Protein AF-A0A1F8WY05-F1 (afdb_monomer_lite)

Radius of gyration: 20.06 Å; chains: 1; bounding box: 41×39×50 Å

Sequence (82 aa):
MKLENIIENQQTMRTLKVVLYVAMAVFVVIDIFMPRHHVEFFWDEIPGFSAAFGIAAFAAVVVAAKVLGKLFLQKDEDYYKK

Structure (mmCIF, N/CA/C/O backbone):
data_AF-A0A1F8WY05-F1
#
_entry.id   AF-A0A1F8WY05-F1
#
loop_
_atom_site.group_PDB
_atom_site.id
_atom_site.type_symbol
_atom_site.label_atom_id
_atom_site.label_alt_id
_atom_site.label_comp_id
_atom_site.label_asym_id
_atom_site.label_entity_id
_atom_site.label_seq_id
_atom_site.pdbx_PDB_ins_code
_atom_site.Cartn_x
_atom_site.Cartn_y
_atom_site.Cartn_z
_atom_site.occupancy
_atom_site.B_iso_or_equiv
_atom_site.auth_seq_id
_atom_site.auth_comp_id
_atom_site.auth_asym_id
_atom_site.auth_atom_id
_atom_site.pdbx_PDB_model_num
ATOM 1 N N . MET A 1 1 ? 7.338 10.928 24.634 1.00 56.84 1 MET A N 1
ATOM 2 C CA . MET A 1 1 ? 7.602 12.350 24.321 1.00 56.84 1 MET A CA 1
ATOM 3 C C . MET A 1 1 ? 8.058 12.647 22.892 1.00 56.84 1 MET A C 1
ATOM 5 O O . MET A 1 1 ? 7.373 13.425 22.254 1.00 56.84 1 MET A O 1
ATOM 9 N N . LYS A 1 2 ? 9.151 12.096 22.322 1.00 64.81 2 LYS A N 1
ATOM 10 C CA . LYS A 1 2 ? 9.508 12.442 20.915 1.00 64.81 2 LYS A CA 1
ATOM 11 C C . LYS A 1 2 ? 8.619 11.777 19.848 1.00 64.81 2 LYS A C 1
ATOM 13 O O . LYS A 1 2 ? 8.360 12.402 18.827 1.00 64.81 2 LYS A O 1
ATOM 18 N N . LEU A 1 3 ? 8.150 10.542 20.076 1.00 67.19 3 LEU A N 1
ATOM 19 C CA . LEU A 1 3 ? 7.279 9.832 19.121 1.00 67.19 3 LEU A CA 1
ATOM 20 C C . LEU A 1 3 ? 5.839 10.362 19.091 1.00 67.19 3 LEU A C 1
ATOM 22 O O . LEU A 1 3 ? 5.242 10.406 18.022 1.00 67.19 3 LEU A O 1
ATOM 26 N N . GLU A 1 4 ? 5.293 10.798 20.225 1.00 69.88 4 GLU A N 1
ATOM 27 C CA . GLU A 1 4 ? 3.931 11.361 20.290 1.00 69.88 4 GLU A CA 1
ATOM 28 C C . GLU A 1 4 ? 3.826 12.623 19.431 1.00 69.88 4 GLU A C 1
ATOM 30 O O . GLU A 1 4 ? 2.939 12.721 18.589 1.00 69.88 4 GLU A O 1
ATOM 35 N N . ASN A 1 5 ? 4.833 13.498 19.503 1.00 70.56 5 ASN A N 1
ATOM 36 C CA . ASN A 1 5 ? 4.905 14.709 18.685 1.00 70.56 5 ASN A CA 1
ATOM 37 C C . ASN A 1 5 ? 4.976 14.424 17.170 1.00 70.56 5 ASN A C 1
ATOM 39 O O . ASN A 1 5 ? 4.599 15.272 16.364 1.00 70.56 5 ASN A O 1
ATOM 43 N N . ILE A 1 6 ? 5.475 13.251 16.760 1.00 71.00 6 ILE A N 1
ATOM 44 C CA . ILE A 1 6 ? 5.513 12.836 15.347 1.00 71.00 6 ILE A CA 1
ATOM 45 C C . ILE A 1 6 ? 4.113 12.438 14.871 1.00 71.00 6 ILE A C 1
ATOM 47 O O . ILE A 1 6 ? 3.740 12.779 13.750 1.00 71.00 6 ILE A O 1
ATOM 51 N N . ILE A 1 7 ? 3.353 11.734 15.714 1.00 75.69 7 ILE A N 1
ATOM 52 C CA . ILE A 1 7 ? 2.009 11.237 15.393 1.00 75.69 7 ILE A CA 1
ATOM 53 C C . ILE A 1 7 ? 0.975 12.369 15.472 1.00 75.69 7 ILE A C 1
ATOM 55 O O . ILE A 1 7 ? 0.109 12.468 14.604 1.00 75.69 7 ILE A O 1
ATOM 59 N N . GLU A 1 8 ? 1.084 13.254 16.465 1.00 77.88 8 GLU A N 1
ATOM 60 C CA . GLU A 1 8 ? 0.185 14.404 16.632 1.00 77.88 8 GLU A CA 1
ATOM 61 C C . GLU A 1 8 ? 0.383 15.469 15.546 1.00 77.88 8 GLU A C 1
ATOM 63 O O . GLU A 1 8 ? -0.563 16.163 15.161 1.00 77.88 8 GLU A O 1
ATOM 68 N N . ASN A 1 9 ? 1.595 15.580 14.991 1.00 83.38 9 ASN A N 1
ATOM 69 C CA . ASN A 1 9 ? 1.866 16.539 13.933 1.00 83.38 9 ASN A CA 1
ATOM 70 C C . ASN A 1 9 ? 1.326 16.059 12.571 1.00 83.38 9 ASN A C 1
ATOM 72 O O . ASN A 1 9 ? 1.916 15.225 11.877 1.00 83.38 9 ASN A O 1
ATOM 76 N N . GLN A 1 10 ? 0.230 16.688 12.136 1.00 81.12 10 GLN A N 1
ATOM 77 C CA . GLN A 1 10 ? -0.412 16.460 10.837 1.00 81.12 10 GLN A CA 1
ATOM 78 C C . GLN A 1 10 ? 0.539 16.629 9.640 1.00 81.12 10 GLN A C 1
ATOM 80 O O . GLN A 1 10 ? 0.398 15.914 8.645 1.00 81.12 10 GLN A O 1
ATOM 85 N N . GLN A 1 11 ? 1.512 17.546 9.708 1.00 83.75 11 GLN A N 1
ATOM 86 C CA . GLN A 1 11 ? 2.481 17.739 8.625 1.00 83.75 11 GLN A CA 1
ATOM 87 C C . GLN A 1 11 ? 3.439 16.550 8.526 1.00 83.75 11 GLN A C 1
ATOM 89 O O . GLN A 1 11 ? 3.628 16.009 7.438 1.00 83.75 11 GLN A O 1
ATOM 94 N N . THR A 1 12 ? 3.964 16.073 9.657 1.00 84.44 12 THR A N 1
ATOM 95 C CA . THR A 1 12 ? 4.843 14.897 9.698 1.00 84.44 12 THR A CA 1
ATOM 96 C C . THR A 1 12 ? 4.125 13.643 9.206 1.00 84.44 12 THR A C 1
ATOM 98 O O . THR A 1 12 ? 4.703 12.861 8.455 1.00 84.44 12 THR A O 1
ATOM 101 N N . MET A 1 13 ? 2.841 13.478 9.539 1.00 85.69 13 MET A N 1
ATOM 102 C CA . MET A 1 13 ? 2.028 12.358 9.053 1.00 85.69 13 MET A CA 1
ATOM 103 C C . MET A 1 13 ? 1.744 12.401 7.557 1.00 85.69 13 MET A C 1
ATOM 105 O O . MET A 1 13 ? 1.744 11.353 6.908 1.00 85.69 13 MET A O 1
ATOM 109 N N . ARG A 1 14 ? 1.545 13.588 6.976 1.00 87.19 14 ARG A N 1
ATOM 110 C CA . ARG A 1 14 ? 1.455 13.723 5.516 1.00 87.19 14 ARG A CA 1
ATOM 111 C C . ARG A 1 14 ? 2.773 13.349 4.851 1.00 87.19 14 ARG A C 1
ATOM 113 O O . ARG A 1 14 ? 2.759 12.539 3.930 1.00 87.19 14 ARG A O 1
ATOM 120 N N . THR A 1 15 ? 3.893 13.864 5.351 1.00 89.38 15 THR A N 1
ATOM 121 C CA . THR A 1 15 ? 5.220 13.542 4.814 1.00 89.38 15 THR A CA 1
ATOM 122 C C . THR A 1 15 ? 5.516 12.051 4.920 1.00 89.38 15 THR A C 1
ATOM 124 O O . THR A 1 15 ? 5.933 11.453 3.937 1.00 89.38 15 THR A O 1
ATOM 127 N N . LEU A 1 16 ? 5.227 11.420 6.062 1.00 90.56 16 LEU A N 1
ATOM 128 C CA . LEU A 1 16 ? 5.432 9.984 6.251 1.00 90.56 16 LEU A CA 1
ATOM 129 C C . LEU A 1 16 ? 4.622 9.158 5.247 1.00 90.56 16 LEU A C 1
ATOM 131 O O . LEU A 1 16 ? 5.167 8.248 4.630 1.00 90.56 16 LEU A O 1
ATOM 135 N N . LYS A 1 17 ? 3.340 9.492 5.046 1.00 90.50 17 LYS A N 1
ATOM 136 C CA . LYS A 1 17 ? 2.494 8.822 4.045 1.00 90.50 17 LYS A CA 1
ATOM 137 C C . LYS A 1 17 ? 3.061 8.976 2.638 1.00 90.50 17 LYS A C 1
ATOM 139 O O . LYS A 1 17 ? 3.123 7.996 1.906 1.00 90.50 17 LYS A O 1
ATOM 144 N N . VAL A 1 18 ? 3.493 10.182 2.270 1.00 94.38 18 VAL A N 1
ATOM 145 C CA . VAL A 1 18 ? 4.108 10.438 0.961 1.00 94.38 18 VAL A CA 1
ATOM 146 C C . VAL A 1 18 ? 5.386 9.620 0.800 1.00 94.38 18 VAL A C 1
ATOM 148 O O . VAL A 1 18 ? 5.526 8.930 -0.201 1.00 94.38 18 VAL A O 1
ATOM 151 N N . VAL A 1 19 ? 6.278 9.627 1.793 1.00 95.06 19 VAL A N 1
ATOM 152 C CA . VAL A 1 19 ? 7.519 8.839 1.772 1.00 95.06 19 VAL A CA 1
ATOM 153 C C . VAL A 1 19 ? 7.218 7.348 1.629 1.00 95.06 19 VAL A C 1
ATOM 155 O O . VAL A 1 19 ? 7.845 6.685 0.810 1.00 95.06 19 VAL A O 1
ATOM 158 N N . LEU A 1 20 ? 6.232 6.829 2.364 1.00 91.94 20 LEU A N 1
ATOM 159 C CA . LEU A 1 20 ? 5.819 5.429 2.279 1.00 91.94 20 LEU A CA 1
ATOM 160 C C . LEU A 1 20 ? 5.289 5.075 0.880 1.00 91.94 20 LEU A C 1
ATOM 162 O O . LEU A 1 20 ? 5.698 4.068 0.307 1.00 91.94 20 LEU A O 1
ATOM 166 N N . TYR A 1 21 ? 4.412 5.909 0.311 1.00 91.75 21 TYR A N 1
ATOM 167 C CA . TYR A 1 21 ? 3.873 5.683 -1.031 1.00 91.75 21 TYR A CA 1
ATOM 168 C C . TYR A 1 21 ? 4.946 5.791 -2.115 1.00 91.75 21 TYR A C 1
ATOM 170 O O . TYR A 1 21 ? 4.957 4.982 -3.040 1.00 91.75 21 TYR A O 1
ATOM 178 N N . VAL A 1 22 ? 5.874 6.741 -1.987 1.00 95.06 22 VAL A N 1
ATOM 179 C CA . VAL A 1 22 ? 7.020 6.872 -2.895 1.00 95.06 22 VAL A CA 1
ATOM 180 C C . VAL A 1 22 ? 7.923 5.646 -2.790 1.00 95.06 22 VAL A C 1
ATOM 182 O O . VAL A 1 22 ? 8.280 5.079 -3.816 1.00 95.06 22 VAL A O 1
ATOM 185 N N . ALA A 1 23 ? 8.240 5.185 -1.578 1.00 92.19 23 ALA A N 1
ATOM 186 C CA . ALA A 1 23 ? 9.034 3.977 -1.374 1.00 92.19 23 ALA A CA 1
ATOM 187 C C . ALA A 1 23 ? 8.364 2.749 -2.011 1.00 92.19 23 ALA A C 1
ATOM 189 O O . ALA A 1 23 ? 9.017 2.018 -2.751 1.00 92.19 23 ALA A O 1
ATOM 190 N N . MET A 1 24 ? 7.053 2.560 -1.808 1.00 89.56 24 MET A N 1
ATOM 191 C CA . MET A 1 24 ? 6.288 1.504 -2.483 1.00 89.56 24 MET A CA 1
ATOM 192 C C . MET A 1 24 ? 6.372 1.611 -4.009 1.00 89.56 24 MET A C 1
ATOM 194 O O . MET A 1 24 ? 6.621 0.607 -4.671 1.00 89.56 24 MET A O 1
ATOM 198 N N . ALA A 1 25 ? 6.189 2.808 -4.571 1.00 89.81 25 ALA A N 1
ATOM 199 C CA . ALA A 1 25 ? 6.263 3.011 -6.015 1.00 89.81 25 ALA A CA 1
ATOM 200 C C . ALA A 1 25 ? 7.656 2.667 -6.564 1.00 89.81 25 ALA A C 1
ATOM 202 O O . ALA A 1 25 ? 7.763 2.004 -7.591 1.00 89.81 25 ALA A O 1
ATOM 203 N N . VAL A 1 26 ? 8.721 3.051 -5.852 1.00 91.19 26 VAL A N 1
ATOM 204 C CA . VAL A 1 26 ? 10.106 2.703 -6.204 1.00 91.19 26 VAL A CA 1
ATOM 205 C C . VAL A 1 26 ? 10.313 1.189 -6.203 1.00 91.19 26 VAL A C 1
ATOM 207 O O . VAL A 1 26 ? 10.877 0.668 -7.159 1.00 91.19 26 VAL A O 1
ATOM 210 N N . PHE A 1 27 ? 9.820 0.467 -5.193 1.00 86.31 27 PHE A N 1
ATOM 211 C CA . PHE A 1 27 ? 9.914 -0.997 -5.168 1.00 86.31 27 PHE A CA 1
ATOM 212 C C . PHE A 1 27 ? 9.191 -1.653 -6.347 1.00 86.31 27 PHE A C 1
ATOM 214 O O . PHE A 1 27 ? 9.737 -2.569 -6.954 1.00 86.31 27 PHE A O 1
ATOM 221 N N . VAL A 1 28 ? 8.002 -1.162 -6.711 1.00 85.06 28 VAL A N 1
ATOM 222 C CA . VAL A 1 28 ? 7.260 -1.659 -7.883 1.00 85.06 28 VAL A CA 1
ATOM 223 C C . VAL A 1 28 ? 8.037 -1.409 -9.173 1.00 85.06 28 VAL A C 1
ATOM 225 O O . VAL A 1 28 ? 8.134 -2.294 -10.016 1.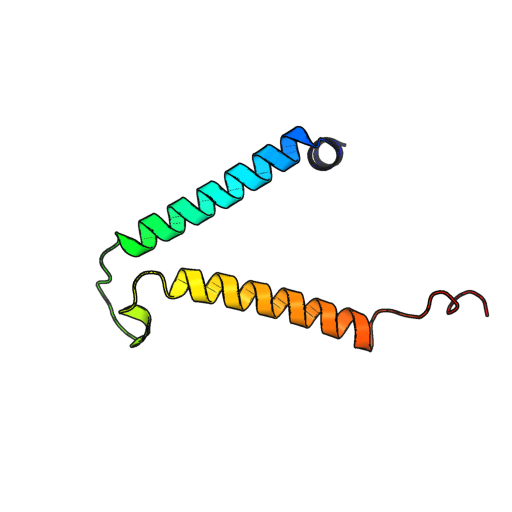00 85.06 28 VAL A O 1
ATOM 228 N N . VAL A 1 29 ? 8.620 -0.219 -9.323 1.00 87.88 29 VAL A N 1
ATOM 229 C CA . VAL A 1 29 ? 9.455 0.120 -10.481 1.00 87.88 29 VAL A CA 1
ATOM 230 C C . VAL A 1 29 ? 10.653 -0.828 -10.559 1.00 87.88 29 VAL A C 1
ATOM 232 O O . VAL A 1 29 ? 10.874 -1.434 -11.602 1.00 87.88 29 VAL A O 1
ATOM 235 N N . ILE A 1 30 ? 11.384 -1.023 -9.458 1.00 86.00 30 ILE A N 1
ATOM 236 C CA . ILE A 1 30 ? 12.527 -1.946 -9.412 1.00 86.00 30 ILE A CA 1
ATOM 237 C C . ILE A 1 30 ? 12.103 -3.368 -9.810 1.00 86.00 30 ILE A C 1
ATOM 239 O O . ILE A 1 30 ? 12.786 -3.982 -10.623 1.00 86.00 30 ILE A O 1
ATOM 243 N N . ASP A 1 31 ? 10.970 -3.868 -9.307 1.00 80.12 31 ASP A N 1
ATOM 244 C CA . ASP A 1 31 ? 10.467 -5.216 -9.619 1.00 80.12 31 ASP A CA 1
ATOM 245 C C . ASP A 1 31 ? 10.108 -5.408 -11.105 1.00 80.12 31 ASP A C 1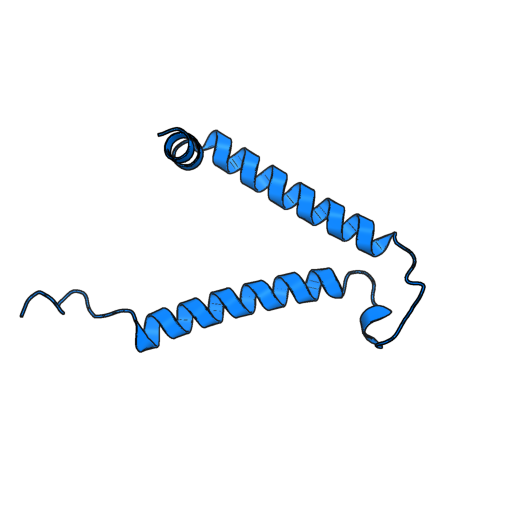
ATOM 247 O O . ASP A 1 31 ? 10.247 -6.505 -11.640 1.00 80.12 31 ASP A O 1
ATOM 251 N N . ILE A 1 32 ? 9.677 -4.345 -11.792 1.00 79.88 32 ILE A N 1
ATOM 252 C CA . ILE A 1 32 ? 9.381 -4.383 -13.234 1.00 79.88 32 ILE A CA 1
ATOM 253 C C . ILE A 1 32 ? 10.669 -4.386 -14.069 1.00 79.88 32 ILE A C 1
ATOM 255 O O . ILE A 1 32 ? 10.732 -5.058 -15.097 1.00 79.88 32 ILE A O 1
ATOM 259 N N . PHE A 1 33 ? 11.685 -3.622 -13.657 1.00 81.62 33 PHE A N 1
ATOM 260 C CA . PHE A 1 33 ? 12.934 -3.478 -14.414 1.00 81.62 33 PHE A CA 1
ATOM 261 C C . PHE A 1 33 ? 13.977 -4.559 -14.100 1.00 81.62 33 PHE A C 1
ATOM 263 O O . PHE A 1 33 ? 14.921 -4.727 -14.873 1.00 81.62 33 PHE A O 1
ATOM 270 N N . MET A 1 34 ? 13.840 -5.285 -12.988 1.00 77.69 34 MET A N 1
ATOM 271 C CA . MET A 1 34 ? 14.789 -6.325 -12.600 1.00 77.69 34 MET A CA 1
ATOM 272 C C . MET A 1 34 ? 14.559 -7.612 -13.416 1.00 77.69 34 MET A C 1
ATOM 274 O O . MET A 1 34 ? 13.483 -8.209 -13.330 1.00 77.69 34 MET A O 1
ATOM 278 N N . PRO A 1 35 ? 15.553 -8.079 -14.195 1.00 68.75 35 PRO A N 1
ATOM 279 C CA . PRO A 1 35 ? 15.420 -9.307 -14.969 1.00 68.75 35 PRO A CA 1
ATOM 280 C C . PRO A 1 35 ? 15.270 -10.523 -14.046 1.00 68.75 35 PRO A C 1
ATOM 282 O O . PRO A 1 35 ? 16.075 -10.755 -13.141 1.00 68.75 35 PRO A O 1
ATOM 285 N N . ARG A 1 36 ? 14.225 -11.317 -14.293 1.00 67.69 36 ARG A N 1
ATOM 286 C CA . ARG A 1 36 ? 13.913 -12.529 -13.531 1.00 67.69 36 ARG A CA 1
ATOM 287 C C . ARG A 1 36 ? 14.686 -13.703 -14.128 1.00 67.69 36 ARG A C 1
ATOM 289 O O . ARG A 1 36 ? 14.317 -14.235 -15.168 1.00 67.69 36 ARG A O 1
ATOM 296 N N . HIS A 1 37 ? 15.807 -14.060 -13.501 1.00 65.00 37 HIS A N 1
ATOM 297 C CA . HIS A 1 37 ? 16.710 -15.103 -14.007 1.00 65.00 37 HIS A CA 1
ATOM 298 C C . HIS A 1 37 ? 16.298 -16.536 -13.626 1.00 65.00 37 HIS A C 1
ATOM 300 O O . HIS A 1 37 ? 16.787 -17.484 -14.240 1.00 65.00 37 HIS A O 1
ATOM 306 N N . HIS A 1 38 ? 15.385 -16.707 -12.665 1.00 62.50 38 HIS A N 1
ATOM 307 C CA . HIS A 1 38 ? 14.906 -18.012 -12.208 1.00 62.50 38 HIS A CA 1
ATOM 308 C C . HIS A 1 38 ? 13.384 -17.981 -12.068 1.00 62.50 38 HIS A C 1
ATOM 310 O O . HIS A 1 38 ? 12.855 -17.322 -11.179 1.00 62.50 38 HIS A O 1
ATOM 316 N N . VAL A 1 39 ? 12.693 -18.661 -12.981 1.00 62.00 39 VAL A N 1
ATOM 317 C CA . VAL A 1 39 ? 11.242 -18.848 -12.934 1.00 62.00 39 VAL A CA 1
ATOM 318 C C . VAL A 1 39 ? 10.999 -20.221 -12.313 1.00 62.00 39 VAL A C 1
ATOM 320 O O . VAL A 1 39 ? 11.149 -21.235 -12.992 1.00 62.00 39 VAL A O 1
ATOM 323 N N . GLU A 1 40 ? 10.701 -20.276 -11.014 1.00 71.19 40 GLU A N 1
ATOM 324 C CA . GLU A 1 40 ? 10.295 -21.533 -10.362 1.00 71.19 40 GLU A CA 1
ATOM 325 C C . GLU A 1 40 ? 8.781 -21.757 -10.466 1.00 71.19 40 GLU A C 1
ATOM 327 O O . GLU A 1 40 ? 8.326 -22.899 -10.553 1.00 71.19 40 GLU A O 1
ATOM 332 N N . PHE A 1 41 ? 7.994 -20.678 -10.523 1.00 74.62 41 PHE A N 1
ATOM 333 C CA . PHE A 1 41 ? 6.538 -20.735 -10.603 1.00 74.62 41 PHE A CA 1
ATOM 334 C C . PHE A 1 41 ? 5.984 -19.867 -11.739 1.00 74.62 41 PHE A C 1
ATOM 336 O O . PHE A 1 41 ? 6.541 -18.829 -12.080 1.00 74.62 41 PHE A O 1
ATOM 343 N N . PHE A 1 42 ? 4.832 -20.252 -12.303 1.00 77.12 42 PHE A N 1
ATOM 344 C CA . PHE A 1 42 ? 4.241 -19.568 -13.467 1.00 77.12 42 PHE A CA 1
ATOM 345 C C . PHE A 1 42 ? 3.873 -18.095 -13.211 1.00 77.12 42 PHE A C 1
ATOM 347 O O . PHE A 1 42 ? 3.819 -17.292 -14.138 1.00 77.12 42 PHE A O 1
ATOM 354 N N . TRP A 1 43 ? 3.607 -17.717 -11.959 1.00 75.50 43 TRP A N 1
ATOM 355 C CA . TRP A 1 43 ? 3.310 -16.332 -11.585 1.00 75.50 43 TRP A CA 1
ATOM 356 C C . TRP A 1 43 ? 4.565 -15.456 -11.476 1.00 75.50 43 TRP A C 1
ATOM 358 O O . TRP A 1 43 ? 4.456 -14.230 -11.553 1.00 75.50 43 TRP A O 1
ATOM 368 N N . ASP A 1 44 ? 5.754 -16.060 -11.384 1.00 75.56 44 ASP A N 1
ATOM 369 C CA . ASP A 1 44 ? 7.030 -15.341 -11.411 1.00 75.56 44 ASP A CA 1
ATOM 370 C C . ASP A 1 44 ? 7.375 -14.835 -12.819 1.00 75.56 44 ASP A C 1
ATOM 372 O O . ASP A 1 44 ? 8.278 -14.019 -12.968 1.00 75.56 44 ASP A O 1
ATOM 376 N N . GLU A 1 45 ? 6.639 -15.222 -13.862 1.00 75.44 45 GLU A N 1
ATOM 377 C CA . GLU A 1 45 ? 6.764 -14.602 -15.189 1.00 75.44 45 GLU A CA 1
ATOM 378 C C . GLU A 1 45 ? 6.061 -13.241 -15.264 1.00 75.44 45 GLU A C 1
ATOM 380 O O . GLU A 1 45 ? 6.396 -12.411 -16.108 1.00 75.44 45 GLU A O 1
ATOM 385 N N . ILE A 1 46 ? 5.093 -12.981 -14.377 1.00 80.62 46 ILE A N 1
ATOM 386 C CA . ILE A 1 46 ? 4.246 -11.790 -14.454 1.00 80.62 46 ILE A CA 1
ATOM 387 C C . ILE A 1 46 ? 4.924 -10.627 -13.711 1.00 80.62 46 ILE A C 1
ATOM 389 O O . ILE A 1 46 ? 4.999 -10.655 -12.472 1.00 80.62 46 ILE A O 1
ATOM 393 N N . PRO A 1 47 ? 5.398 -9.577 -14.414 1.00 78.25 47 PRO A N 1
ATOM 394 C CA . PRO A 1 47 ? 6.017 -8.424 -13.768 1.00 78.25 47 PRO A CA 1
ATOM 395 C C . PRO A 1 47 ? 5.024 -7.760 -12.805 1.00 78.25 47 PRO A C 1
ATOM 397 O O . PRO A 1 47 ? 3.855 -7.564 -13.138 1.00 78.25 47 PRO A O 1
ATOM 400 N N . GLY A 1 48 ? 5.468 -7.441 -11.586 1.00 79.69 48 GLY A N 1
ATOM 401 C CA . GLY A 1 48 ? 4.617 -6.844 -10.554 1.00 79.69 48 GLY A CA 1
ATOM 402 C C . GLY A 1 48 ? 3.706 -7.813 -9.786 1.00 79.69 48 GLY A C 1
ATOM 403 O O . GLY A 1 48 ? 2.997 -7.363 -8.883 1.00 79.69 48 GLY A O 1
ATOM 404 N N . PHE A 1 49 ? 3.722 -9.124 -10.074 1.00 84.19 49 PHE A N 1
ATOM 405 C CA . PHE A 1 49 ? 2.903 -10.108 -9.347 1.00 84.19 49 PHE A CA 1
ATOM 406 C C . PHE A 1 49 ? 3.143 -10.070 -7.835 1.00 84.19 49 PHE A C 1
ATOM 408 O O . PHE A 1 49 ? 2.192 -9.955 -7.065 1.00 84.19 49 PHE A O 1
ATOM 415 N N . SER A 1 50 ? 4.406 -10.088 -7.403 1.00 82.50 50 SER A N 1
ATOM 416 C CA . SER A 1 50 ? 4.779 -10.070 -5.984 1.00 82.50 50 SER A CA 1
ATOM 417 C C . SER A 1 50 ? 4.278 -8.817 -5.265 1.00 82.50 50 SER A C 1
ATOM 419 O O . SER A 1 50 ? 3.797 -8.901 -4.135 1.00 82.50 50 SER A O 1
ATOM 421 N N . ALA A 1 51 ? 4.323 -7.657 -5.927 1.00 85.50 51 ALA A N 1
ATOM 422 C CA . ALA A 1 51 ? 3.794 -6.414 -5.374 1.00 85.50 51 ALA A CA 1
ATOM 423 C C . ALA A 1 51 ? 2.265 -6.463 -5.219 1.00 85.50 51 ALA A C 1
ATOM 425 O O . ALA A 1 51 ? 1.737 -6.116 -4.159 1.00 85.50 51 ALA A O 1
ATOM 426 N N . ALA A 1 52 ? 1.550 -6.939 -6.244 1.00 86.38 52 ALA A N 1
ATOM 427 C CA . ALA A 1 52 ? 0.099 -7.100 -6.194 1.00 86.38 52 ALA A CA 1
ATOM 428 C C . ALA A 1 52 ? -0.322 -8.119 -5.123 1.00 86.38 52 ALA A C 1
ATOM 430 O O . ALA A 1 52 ? -1.226 -7.851 -4.329 1.00 86.38 52 ALA A O 1
ATOM 431 N N . PHE A 1 53 ? 0.376 -9.253 -5.055 1.00 88.19 53 PHE A N 1
ATOM 432 C CA . PHE A 1 53 ? 0.158 -10.287 -4.053 1.00 88.19 53 PHE A CA 1
ATOM 433 C C . PHE A 1 53 ? 0.406 -9.760 -2.638 1.00 88.19 53 PHE A C 1
ATOM 435 O O . PHE A 1 53 ? -0.430 -9.963 -1.764 1.00 88.19 53 PHE A O 1
ATOM 442 N N . GLY A 1 54 ? 1.496 -9.022 -2.410 1.00 88.50 54 GLY A N 1
ATOM 443 C CA . GLY A 1 54 ? 1.799 -8.420 -1.111 1.00 88.50 54 GLY A CA 1
ATOM 444 C C . GLY A 1 54 ? 0.714 -7.448 -0.637 1.00 88.50 54 GLY A C 1
ATOM 445 O O . GLY A 1 54 ? 0.278 -7.523 0.513 1.00 88.50 54 GLY A O 1
ATOM 446 N N . ILE A 1 55 ? 0.217 -6.580 -1.528 1.00 89.12 55 ILE A N 1
ATOM 447 C CA . ILE A 1 55 ? -0.891 -5.659 -1.222 1.00 89.12 55 ILE A CA 1
ATOM 448 C C . ILE A 1 55 ? -2.173 -6.438 -0.904 1.00 89.12 55 ILE A C 1
ATOM 450 O O . ILE A 1 55 ? -2.842 -6.142 0.089 1.00 89.12 55 ILE A O 1
ATOM 454 N N . ALA A 1 56 ? -2.506 -7.442 -1.718 1.00 93.94 56 ALA A N 1
ATOM 455 C CA . ALA A 1 56 ? -3.694 -8.264 -1.519 1.00 93.94 56 ALA A CA 1
ATOM 456 C C . ALA A 1 56 ? -3.629 -9.048 -0.200 1.00 93.94 56 ALA A C 1
ATOM 458 O O . ALA A 1 56 ? -4.591 -9.042 0.567 1.00 93.94 56 ALA A O 1
ATOM 459 N N . ALA A 1 57 ? -2.484 -9.661 0.103 1.00 94.62 57 ALA A N 1
ATOM 460 C CA . ALA A 1 57 ? -2.253 -10.400 1.336 1.00 94.62 57 ALA A CA 1
ATOM 461 C C . ALA A 1 57 ? -2.364 -9.486 2.562 1.00 94.62 57 ALA A C 1
ATOM 463 O O . ALA A 1 57 ? -3.055 -9.822 3.524 1.00 94.62 57 ALA A O 1
ATOM 464 N N . PHE A 1 58 ? -1.755 -8.298 2.518 1.00 94.81 58 PHE A N 1
ATOM 465 C CA . PHE A 1 58 ? -1.852 -7.340 3.616 1.00 94.81 58 PHE A CA 1
ATOM 466 C C . PHE A 1 58 ? -3.296 -6.875 3.845 1.00 94.81 58 PHE A C 1
ATOM 468 O O . PHE A 1 58 ? -3.783 -6.893 4.977 1.00 94.81 58 PHE A O 1
ATOM 475 N N . ALA A 1 59 ? -4.015 -6.518 2.777 1.00 95.44 59 ALA A N 1
ATOM 476 C CA . ALA A 1 59 ? -5.422 -6.140 2.867 1.00 95.44 59 ALA A CA 1
ATOM 477 C C . ALA A 1 59 ? -6.284 -7.281 3.432 1.00 95.44 59 ALA A C 1
ATOM 479 O O . ALA A 1 59 ? -7.124 -7.043 4.303 1.00 95.44 59 ALA A O 1
ATOM 480 N N . ALA A 1 60 ? -6.042 -8.521 2.997 1.00 97.31 60 ALA A N 1
ATOM 481 C CA . ALA A 1 60 ? -6.735 -9.700 3.503 1.00 97.31 60 ALA A CA 1
ATOM 482 C C . ALA A 1 60 ? -6.515 -9.886 5.011 1.00 97.31 60 ALA A C 1
ATOM 484 O O . ALA A 1 60 ? -7.480 -10.101 5.743 1.00 97.31 60 ALA A O 1
ATOM 485 N N . VAL A 1 61 ? -5.280 -9.723 5.496 1.00 96.44 61 VAL A N 1
ATOM 486 C CA . VAL A 1 61 ? -4.958 -9.792 6.932 1.00 96.44 61 VAL A CA 1
ATOM 487 C C . VAL A 1 61 ? -5.684 -8.701 7.719 1.00 96.44 61 VAL A C 1
ATOM 489 O O . VAL A 1 61 ? -6.280 -8.993 8.754 1.00 96.44 61 VAL A O 1
ATOM 492 N N . VAL A 1 62 ? -5.698 -7.457 7.230 1.00 95.56 62 VAL A N 1
ATOM 493 C CA . VAL A 1 62 ? -6.409 -6.344 7.888 1.00 95.56 62 VAL A CA 1
ATOM 494 C C . VAL A 1 62 ? -7.912 -6.621 7.978 1.00 95.56 62 VAL A C 1
ATOM 496 O O . VAL A 1 62 ? -8.523 -6.411 9.029 1.00 95.56 62 VAL A O 1
ATOM 499 N N . VAL A 1 63 ? -8.518 -7.114 6.897 1.00 96.44 63 VAL A N 1
ATOM 500 C CA . VAL A 1 63 ? -9.943 -7.466 6.875 1.00 96.44 63 VAL A CA 1
ATOM 501 C C . VAL A 1 63 ? -10.226 -8.624 7.827 1.00 96.44 63 VAL A C 1
ATOM 503 O O . VAL A 1 63 ? -11.147 -8.523 8.636 1.00 96.44 63 VAL A O 1
ATOM 506 N N . ALA A 1 64 ? -9.417 -9.683 7.791 1.00 95.81 64 ALA A N 1
ATOM 507 C CA . ALA A 1 64 ? -9.553 -10.826 8.687 1.00 95.81 64 ALA A CA 1
ATOM 508 C C . ALA A 1 64 ? -9.448 -10.402 10.159 1.00 95.81 64 ALA A C 1
ATOM 510 O O . ALA A 1 64 ? -10.303 -10.764 10.965 1.00 95.81 64 ALA A O 1
ATOM 511 N N . ALA A 1 65 ? -8.468 -9.561 10.500 1.00 94.25 65 ALA A N 1
ATOM 512 C CA . ALA A 1 65 ? -8.304 -9.016 11.844 1.00 94.25 65 ALA A CA 1
ATOM 513 C C . ALA A 1 65 ? -9.524 -8.194 12.283 1.00 94.25 65 ALA A C 1
ATOM 515 O O . ALA A 1 65 ? -9.997 -8.335 13.410 1.00 94.25 65 ALA A O 1
ATOM 516 N N . LYS A 1 66 ? -10.083 -7.373 11.386 1.00 92.00 66 LYS A N 1
ATOM 517 C CA . LYS A 1 66 ? -11.287 -6.582 11.669 1.00 92.00 66 LYS A CA 1
ATOM 518 C C . LYS A 1 66 ? -12.517 -7.465 11.897 1.00 92.00 66 LYS A C 1
ATOM 520 O O . LYS A 1 66 ? -13.302 -7.196 12.803 1.00 92.00 66 LYS A O 1
ATOM 525 N N . VAL A 1 67 ? -12.679 -8.513 11.092 1.00 93.94 67 VAL A N 1
ATOM 526 C CA . VAL A 1 67 ? -13.781 -9.479 11.209 1.00 93.94 67 VAL A CA 1
ATOM 527 C C . VAL A 1 67 ? -13.679 -10.257 12.519 1.00 93.94 67 VAL A C 1
ATOM 529 O O . VAL A 1 67 ? -14.652 -10.307 13.267 1.00 93.94 67 VAL A O 1
ATOM 532 N N . LEU A 1 68 ? -12.498 -10.791 12.838 1.00 92.62 68 LEU A N 1
ATOM 533 C CA . LEU A 1 68 ? -12.240 -11.481 14.104 1.00 92.62 68 LEU A CA 1
ATOM 534 C C . LEU A 1 68 ? -12.470 -10.560 15.304 1.00 92.62 68 LEU A C 1
ATOM 536 O O . LEU A 1 68 ? -13.126 -10.957 16.265 1.00 92.62 68 LEU A O 1
ATOM 540 N N . GLY A 1 69 ? -11.999 -9.314 15.220 1.00 90.12 69 GLY A N 1
ATOM 541 C CA . GLY A 1 69 ? -12.236 -8.300 16.240 1.00 90.12 69 GLY A CA 1
ATOM 542 C C . GLY A 1 69 ? -13.725 -8.083 16.497 1.00 90.12 69 GLY A C 1
ATOM 543 O O . GLY A 1 69 ? -14.153 -8.116 17.645 1.00 90.12 69 GLY A O 1
ATOM 544 N N . LYS A 1 70 ? -14.530 -7.935 15.440 1.00 86.81 70 LYS A N 1
ATOM 545 C CA . LYS A 1 70 ? -15.976 -7.709 15.562 1.00 86.81 70 LYS A CA 1
ATOM 546 C C . LYS A 1 70 ? -16.748 -8.933 16.063 1.00 86.81 70 LYS A C 1
ATOM 548 O O . LYS A 1 70 ? -17.713 -8.773 16.796 1.00 86.81 70 LYS A O 1
ATOM 553 N N . LEU A 1 71 ? -16.356 -10.137 15.646 1.00 86.00 71 LEU A N 1
ATOM 554 C CA . LEU A 1 71 ? -17.060 -11.374 16.004 1.00 86.00 71 LEU A CA 1
ATOM 555 C C . LEU A 1 71 ? -16.733 -11.865 17.416 1.00 86.00 7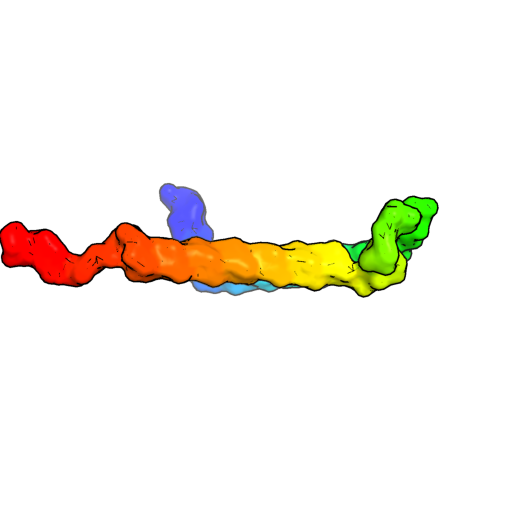1 LEU A C 1
ATOM 557 O O . LEU A 1 71 ? -17.611 -12.410 18.077 1.00 86.00 71 LEU A O 1
ATOM 561 N N . PHE A 1 72 ? -15.483 -11.713 17.859 1.00 80.81 72 PHE A N 1
ATOM 562 C CA . PHE A 1 72 ? -15.005 -12.360 19.084 1.00 80.81 72 PHE A CA 1
ATOM 563 C C . PHE A 1 72 ? -14.527 -11.395 20.167 1.00 80.81 72 PHE A C 1
ATOM 565 O O . PHE A 1 72 ? -14.588 -11.742 21.345 1.00 80.81 72 PHE A O 1
ATOM 572 N N . LEU A 1 73 ? -14.009 -10.220 19.797 1.00 78.25 73 LEU A N 1
ATOM 573 C CA . LEU A 1 73 ? -13.253 -9.376 20.728 1.00 78.25 73 LEU A CA 1
ATOM 574 C C . LEU A 1 73 ? -14.016 -8.125 21.174 1.00 78.25 73 LEU A C 1
ATOM 576 O O . LEU A 1 73 ? -13.869 -7.692 22.316 1.00 78.25 73 LEU A O 1
ATOM 580 N N . GLN A 1 74 ? -14.830 -7.539 20.295 1.00 80.56 74 GLN A N 1
ATOM 581 C CA . GLN A 1 74 ? -15.675 -6.404 20.638 1.00 80.56 74 GLN A CA 1
ATOM 582 C C . GLN A 1 74 ? -16.823 -6.879 21.530 1.00 80.56 74 GLN A C 1
ATOM 584 O O . GLN A 1 74 ? -17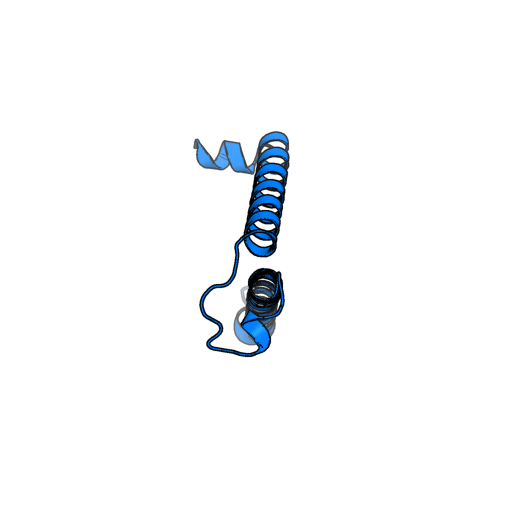.638 -7.704 21.125 1.00 80.56 74 GLN A O 1
ATOM 589 N N . LYS A 1 75 ? -16.871 -6.354 22.755 1.00 74.69 75 LYS A N 1
ATOM 590 C CA . LYS A 1 75 ? -18.026 -6.478 23.644 1.00 74.69 75 LYS A CA 1
ATOM 591 C C . LYS A 1 75 ? -18.894 -5.234 23.535 1.00 74.69 75 LYS A C 1
ATOM 593 O O . LYS A 1 75 ? -18.376 -4.148 23.281 1.00 74.69 75 LYS A O 1
ATOM 598 N N . ASP A 1 76 ? -20.191 -5.417 23.746 1.00 74.81 76 ASP A N 1
ATOM 599 C CA . ASP A 1 76 ? -21.154 -4.321 23.761 1.00 74.81 76 ASP A CA 1
ATOM 600 C C . ASP A 1 76 ? 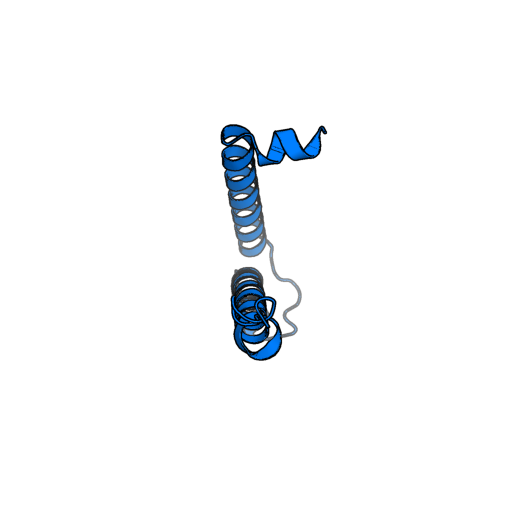-20.793 -3.270 24.816 1.00 74.81 76 ASP A C 1
ATOM 602 O O . ASP A 1 76 ? -20.251 -3.583 25.880 1.00 74.81 76 ASP A O 1
ATOM 606 N N . GLU A 1 77 ? -21.124 -2.013 24.529 1.00 70.81 77 GLU A N 1
ATOM 607 C CA . GLU A 1 77 ? -20.797 -0.862 25.383 1.00 70.81 77 GLU A CA 1
ATOM 608 C C . GLU A 1 77 ? -21.418 -0.961 26.788 1.00 70.81 77 GLU A C 1
ATOM 610 O O . GLU A 1 77 ? -20.892 -0.401 27.751 1.00 70.81 77 GLU A O 1
ATOM 615 N N . ASP A 1 78 ? -22.501 -1.726 26.930 1.00 72.62 78 ASP A N 1
ATOM 616 C CA . ASP A 1 78 ? -23.189 -1.949 28.202 1.00 72.62 78 ASP A CA 1
ATOM 617 C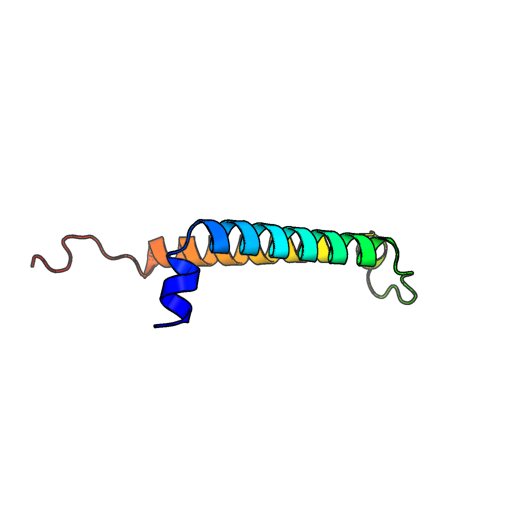 C . ASP A 1 78 ? -22.600 -3.108 29.029 1.00 72.62 78 ASP A C 1
ATOM 619 O O . ASP A 1 78 ? -23.089 -3.390 30.123 1.00 72.62 78 ASP A O 1
ATOM 623 N N . TYR A 1 79 ? -21.522 -3.760 28.568 1.00 71.69 79 TYR A N 1
ATOM 624 C CA . TYR A 1 79 ? -20.906 -4.900 29.261 1.00 71.69 79 TYR A CA 1
ATOM 625 C C . TYR A 1 79 ? -20.437 -4.576 30.693 1.00 71.69 79 TYR A C 1
ATOM 627 O O . TYR A 1 79 ? -20.480 -5.449 31.554 1.00 71.69 79 TYR A O 1
ATOM 635 N N . TYR A 1 80 ? -20.033 -3.328 30.963 1.00 72.69 80 TYR A N 1
ATOM 636 C CA . TYR A 1 80 ? -19.597 -2.866 32.292 1.00 72.69 80 TYR A CA 1
ATOM 637 C C . TYR A 1 80 ? -20.673 -2.100 33.077 1.00 72.69 80 TYR A C 1
ATOM 639 O O . TYR A 1 80 ? -20.390 -1.601 34.162 1.00 72.69 80 TYR A O 1
ATOM 647 N N . LYS A 1 81 ? -21.893 -1.968 32.537 1.00 73.19 81 LYS A N 1
ATOM 648 C CA . LYS A 1 81 ? -23.016 -1.305 33.226 1.00 73.19 81 LYS A CA 1
ATOM 649 C C . LYS A 1 81 ? -23.883 -2.272 34.046 1.00 73.19 81 LYS A C 1
ATOM 651 O O . LYS A 1 81 ? -24.909 -1.848 34.575 1.00 73.19 81 LYS A O 1
ATOM 656 N N . LYS A 1 82 ? -23.497 -3.547 34.136 1.00 59.19 82 LYS A N 1
ATOM 657 C CA . LYS A 1 82 ? -24.084 -4.533 35.053 1.00 59.19 82 LYS A CA 1
ATOM 658 C C . LYS A 1 82 ? -23.231 -4.709 36.296 1.00 59.19 82 LYS A C 1
ATOM 660 O O . LYS A 1 82 ? -21.991 -4.726 36.146 1.00 59.19 82 LYS A O 1
#

Secondary structure (DSSP, 8-state):
-HHHHHHH-HHHHHHHHHHHHHHHHHHHHHHHHS------SGGGGSTTHHHHHHHHHHHHHHHHHHHHIIIIIPPPGGGG--

pLDDT: mean 82.31, std 10.07, range [56.84, 97.31]

Foldseek 3Di:
DVVVCCVPDPVNVVVVVVVVVVVLVVVLVCQQPDDDPDPPDPQSVPRCSVVVVVVVVVVVVVVVVVVCCVPPPDDDPCPPVD